Protein AF-A0A6A4MGC9-F1 (afdb_monomer_lite)

Organism: NCBI:txid262921

Sequence (177 aa):
MAGIVVVFDFDKTIIDLDSDNWVVDELGATESFNQLLPTMPWNTLMDTMMGELHSRGKTIDDIAENTGFCSQGGKKRFIYLGDGTGDFCPSLKLREGDHVMPRKNYPLWDLICKNRVHMKAEIHEWSDGEDLERVLLQLVNAISMEEANKLFSVDCKFGSIPMAAHQALPKALSVPH

InterPro domains:
  IPR016965 Phosphatase PHOSPHO-type [PF06888] (4-65)
  IPR016965 Phosphatase PHOSPHO-type [PF06888] (75-140)
  IPR016965 Phosphatase PHOSPHO-type [PTHR20889] (75-148)
  IPR023214 HAD superfamily [G3DSA:3.40.50.1000] (41-152)

pLDDT: mean 72.05, std 17.32, range [37.56, 95.62]

Structure (mmCIF, N/CA/C/O backbone):
data_AF-A0A6A4MGC9-F1
#
_entry.id   AF-A0A6A4MGC9-F1
#
loop_
_atom_site.group_PDB
_atom_site.id
_atom_site.type_symbol
_atom_site.label_atom_id
_atom_site.label_alt_id
_atom_site.label_comp_id
_atom_site.label_asym_id
_atom_site.label_entity_id
_atom_site.label_seq_id
_atom_site.pdbx_PDB_ins_code
_atom_site.Cartn_x
_atom_site.Cartn_y
_atom_site.Cartn_z
_atom_site.occupancy
_atom_site.B_iso_or_equiv
_atom_site.auth_seq_id
_atom_site.auth_comp_id
_atom_site.auth_asym_id
_atom_site.auth_atom_id
_atom_site.pdbx_PDB_model_num
ATOM 1 N N . MET A 1 1 ? -4.233 10.565 21.387 1.00 54.34 1 MET A N 1
ATOM 2 C CA . MET A 1 1 ? -4.855 10.208 20.094 1.00 54.34 1 MET A CA 1
ATOM 3 C C . MET A 1 1 ? -3.925 9.208 19.425 1.00 54.34 1 MET A C 1
ATOM 5 O O . MET A 1 1 ? -2.721 9.438 19.473 1.00 54.34 1 MET A O 1
ATOM 9 N N . ALA A 1 2 ? -4.429 8.077 18.925 1.00 62.03 2 ALA A N 1
ATOM 10 C CA . ALA A 1 2 ? -3.603 7.144 18.157 1.00 62.03 2 ALA A CA 1
ATOM 11 C C . ALA A 1 2 ? -3.049 7.873 16.925 1.00 62.03 2 ALA A C 1
ATOM 13 O O . ALA A 1 2 ? -3.801 8.558 16.233 1.00 62.03 2 ALA A O 1
ATOM 14 N N . GLY A 1 3 ? -1.744 7.778 16.682 1.00 78.12 3 GLY A N 1
ATOM 15 C CA . GLY A 1 3 ? -1.151 8.359 15.480 1.00 78.12 3 GLY A CA 1
ATOM 16 C C . GLY A 1 3 ? -1.568 7.543 14.259 1.00 78.12 3 GLY A C 1
ATOM 17 O O . GLY A 1 3 ? -1.464 6.317 14.289 1.00 78.12 3 GLY A O 1
ATOM 18 N N . ILE A 1 4 ? -2.032 8.202 13.200 1.00 83.88 4 ILE A N 1
ATOM 19 C CA . ILE A 1 4 ? -2.232 7.555 11.901 1.00 83.88 4 ILE A CA 1
ATOM 20 C C . ILE A 1 4 ? -0.949 7.751 11.105 1.00 83.88 4 ILE A C 1
ATOM 22 O O . ILE A 1 4 ? -0.479 8.879 10.961 1.00 83.88 4 ILE A O 1
ATOM 26 N N . VAL A 1 5 ? -0.383 6.655 10.612 1.00 85.56 5 VAL A N 1
ATOM 27 C CA . VAL A 1 5 ? 0.774 6.688 9.717 1.00 85.56 5 VAL A CA 1
ATOM 28 C C . VAL A 1 5 ? 0.325 6.153 8.372 1.00 85.56 5 VAL A C 1
ATOM 30 O O . VAL A 1 5 ? -0.098 5.003 8.268 1.00 85.56 5 VAL A O 1
ATOM 33 N N . VAL A 1 6 ? 0.412 6.999 7.352 1.00 86.38 6 VAL A N 1
ATOM 34 C CA . VAL A 1 6 ? 0.108 6.619 5.975 1.00 86.38 6 VAL A CA 1
ATOM 35 C C . VAL A 1 6 ? 1.431 6.387 5.256 1.00 86.38 6 VAL A C 1
ATOM 37 O O . VAL A 1 6 ? 2.280 7.275 5.225 1.00 86.38 6 VAL A O 1
ATOM 40 N N . VAL A 1 7 ? 1.620 5.177 4.739 1.00 85.69 7 VAL A N 1
ATOM 41 C CA . VAL A 1 7 ? 2.820 4.750 4.019 1.00 85.69 7 VAL A CA 1
ATOM 42 C C . VAL A 1 7 ? 2.436 4.551 2.566 1.00 85.69 7 VAL A C 1
ATOM 44 O O . VAL A 1 7 ? 1.544 3.759 2.271 1.00 85.69 7 VAL A O 1
ATOM 47 N N . PHE A 1 8 ? 3.110 5.264 1.676 1.00 81.94 8 PHE A N 1
ATOM 48 C CA . PHE A 1 8 ? 2.928 5.128 0.242 1.00 81.94 8 PHE A CA 1
ATOM 49 C C . PHE A 1 8 ? 4.186 4.498 -0.341 1.00 81.94 8 PHE A C 1
ATOM 51 O O . PHE A 1 8 ? 5.265 5.077 -0.196 1.00 81.94 8 PHE A O 1
ATOM 58 N N . ASP A 1 9 ? 4.049 3.347 -0.996 1.00 74.69 9 ASP A N 1
ATOM 59 C CA . ASP A 1 9 ? 5.008 2.986 -2.036 1.00 74.69 9 ASP A CA 1
ATOM 60 C C . ASP A 1 9 ? 4.859 4.048 -3.131 1.00 74.69 9 ASP A C 1
ATOM 62 O O . ASP A 1 9 ? 3.746 4.309 -3.586 1.00 74.69 9 ASP A O 1
ATOM 66 N N . PHE A 1 10 ? 5.910 4.815 -3.415 1.00 59.81 10 PHE A N 1
ATOM 67 C CA . PHE A 1 10 ? 5.782 6.013 -4.255 1.00 59.81 10 PHE A CA 1
ATOM 68 C C . PHE A 1 10 ? 6.011 5.687 -5.734 1.00 59.81 10 PHE A C 1
ATOM 70 O O . PHE A 1 10 ? 5.354 6.270 -6.603 1.00 59.81 10 PHE A O 1
ATOM 77 N N . ASP A 1 11 ? 6.881 4.715 -6.016 1.00 59.91 11 ASP A N 1
ATOM 78 C CA . ASP A 1 11 ? 7.240 4.294 -7.365 1.00 59.91 11 ASP A CA 1
ATOM 79 C C . ASP A 1 11 ? 6.057 3.657 -8.083 1.00 59.91 11 ASP A C 1
ATOM 81 O O . ASP A 1 11 ? 5.536 2.625 -7.667 1.00 59.91 11 ASP A O 1
ATOM 85 N N . LYS A 1 12 ? 5.621 4.275 -9.189 1.00 60.19 12 LYS A N 1
ATOM 86 C CA . LYS A 1 12 ? 4.560 3.767 -10.087 1.00 60.19 12 LYS A CA 1
ATOM 87 C C . LYS A 1 12 ? 3.162 3.626 -9.456 1.00 60.19 12 LYS A C 1
ATOM 89 O O . LYS A 1 12 ? 2.203 3.436 -10.197 1.00 60.19 12 LYS A O 1
ATOM 94 N N . THR A 1 13 ? 3.030 3.812 -8.140 1.00 56.94 13 THR A N 1
ATOM 95 C CA . THR A 1 13 ? 1.770 3.697 -7.391 1.00 56.94 13 THR A CA 1
ATOM 96 C C . THR A 1 13 ? 0.959 5.002 -7.405 1.00 56.94 13 THR A C 1
ATOM 98 O O . THR A 1 13 ? -0.226 4.973 -7.734 1.00 56.94 13 THR A O 1
ATOM 101 N N . ILE A 1 14 ? 1.549 6.159 -7.058 1.00 56.62 14 ILE A N 1
ATOM 102 C CA . ILE A 1 14 ? 0.850 7.472 -7.103 1.00 56.62 14 ILE A CA 1
ATOM 103 C C . ILE A 1 14 ? 1.167 8.227 -8.394 1.00 56.62 14 ILE A C 1
ATOM 105 O O . ILE A 1 14 ? 0.306 8.889 -8.973 1.00 56.62 14 ILE A O 1
ATOM 109 N N . ILE A 1 15 ? 2.418 8.144 -8.833 1.00 51.06 15 ILE A N 1
ATOM 110 C CA . ILE A 1 15 ? 2.892 8.714 -10.087 1.00 51.06 15 ILE A CA 1
ATOM 111 C C . ILE A 1 15 ? 3.273 7.553 -10.995 1.00 51.06 15 ILE A C 1
ATOM 113 O O . ILE A 1 15 ? 4.019 6.689 -10.566 1.00 51.06 15 ILE A O 1
ATOM 117 N N . ASP A 1 16 ? 2.827 7.524 -12.253 1.00 54.53 16 ASP A N 1
ATOM 118 C CA . ASP A 1 16 ? 3.210 6.466 -13.214 1.00 54.53 16 ASP A CA 1
ATOM 119 C C . ASP A 1 16 ? 4.693 6.590 -13.678 1.00 54.53 16 ASP A C 1
ATOM 121 O O . ASP A 1 16 ? 5.067 6.168 -14.774 1.00 54.53 16 ASP A O 1
ATOM 125 N N . LEU A 1 17 ? 5.549 7.221 -12.868 1.00 50.97 17 LEU A N 1
ATOM 126 C CA . LEU A 1 17 ? 6.948 7.548 -13.132 1.00 50.97 17 LEU A CA 1
ATOM 127 C C . LEU A 1 17 ? 7.842 6.948 -12.038 1.00 50.97 17 LEU A C 1
ATOM 129 O O . LEU A 1 17 ? 7.423 6.781 -10.897 1.00 50.97 17 LEU A O 1
ATOM 133 N N . ASP A 1 18 ? 9.073 6.618 -12.417 1.00 57.06 18 ASP A N 1
ATOM 134 C CA . ASP A 1 18 ? 10.083 6.002 -11.553 1.00 57.06 18 ASP A CA 1
ATOM 135 C C . ASP A 1 18 ? 10.777 7.082 -10.697 1.00 57.06 18 ASP A C 1
ATOM 137 O O . ASP A 1 18 ? 11.379 8.015 -11.240 1.00 57.06 18 ASP A O 1
ATOM 141 N N . SER A 1 19 ? 10.617 7.010 -9.378 1.00 57.62 19 SER A N 1
ATOM 142 C CA . SER A 1 19 ? 11.058 7.991 -8.375 1.00 57.62 19 SER A CA 1
ATOM 143 C C . SER A 1 19 ? 12.297 7.554 -7.588 1.00 57.62 19 SER A C 1
ATOM 145 O O . SER A 1 19 ? 12.863 8.371 -6.857 1.00 57.62 19 SER A O 1
ATOM 147 N N . ASP A 1 20 ? 12.771 6.324 -7.805 1.00 64.38 20 ASP A N 1
ATOM 148 C CA . ASP A 1 20 ? 13.939 5.710 -7.163 1.00 64.38 20 ASP A CA 1
ATOM 149 C C . ASP A 1 20 ? 15.176 6.631 -7.143 1.00 64.38 20 ASP A C 1
ATOM 151 O O . ASP A 1 20 ? 15.881 6.744 -6.136 1.00 64.38 20 ASP A O 1
ATOM 155 N N . ASN A 1 21 ? 15.418 7.364 -8.236 1.00 58.22 21 ASN A N 1
ATOM 156 C CA . ASN A 1 21 ? 16.554 8.285 -8.340 1.00 58.22 21 ASN A CA 1
ATOM 157 C C . ASN A 1 21 ? 16.493 9.439 -7.325 1.00 58.22 21 ASN A C 1
ATOM 159 O O . ASN A 1 21 ? 17.532 9.937 -6.900 1.00 58.22 21 ASN A O 1
ATOM 163 N N . TRP A 1 22 ? 15.295 9.872 -6.933 1.00 57.88 22 TRP A N 1
ATOM 164 C CA . TRP A 1 22 ? 15.111 11.021 -6.049 1.00 57.88 22 TRP A CA 1
ATOM 165 C C . TRP A 1 22 ? 15.399 10.675 -4.578 1.00 57.88 22 TRP A C 1
ATOM 167 O O . TRP A 1 22 ? 15.999 11.469 -3.856 1.00 57.88 22 TRP A O 1
ATOM 177 N N . VAL A 1 23 ? 15.037 9.465 -4.136 1.00 57.81 23 VAL A N 1
ATOM 178 C CA . VAL A 1 23 ? 15.222 9.006 -2.743 1.00 57.81 23 VAL A CA 1
ATOM 179 C C . VAL A 1 23 ? 16.701 8.842 -2.385 1.00 57.81 23 VAL A C 1
ATOM 181 O O . VAL A 1 23 ? 17.123 9.165 -1.272 1.00 57.81 23 VAL A O 1
ATOM 184 N N . VAL A 1 24 ? 17.502 8.356 -3.333 1.00 58.19 24 VAL A N 1
ATOM 185 C CA . VAL A 1 24 ? 18.950 8.186 -3.159 1.00 58.19 24 VAL A CA 1
ATOM 186 C C . VAL A 1 24 ? 19.656 9.532 -2.969 1.00 58.19 24 VAL A C 1
ATOM 188 O O . VAL A 1 24 ? 20.568 9.632 -2.138 1.00 58.19 24 VAL A O 1
ATOM 191 N N . ASP A 1 25 ? 19.215 10.548 -3.712 1.00 57.69 25 ASP A N 1
ATOM 192 C CA . ASP A 1 25 ? 19.777 11.896 -3.675 1.00 57.69 25 ASP A CA 1
ATOM 193 C C . ASP A 1 25 ? 19.476 12.620 -2.359 1.00 57.69 25 ASP A C 1
ATOM 195 O O . ASP A 1 25 ? 20.382 13.186 -1.743 1.00 57.69 25 ASP A O 1
ATOM 199 N N . GLU A 1 26 ? 18.243 12.529 -1.861 1.00 57.72 26 GLU A N 1
ATOM 200 C CA . GLU A 1 26 ? 17.827 13.250 -0.651 1.00 57.72 26 GLU A CA 1
ATOM 201 C C . GLU A 1 26 ? 18.405 12.641 0.646 1.00 57.72 26 GLU A C 1
ATOM 203 O O . GLU A 1 26 ? 18.680 13.353 1.612 1.00 57.72 26 GLU A O 1
ATOM 208 N N . LEU A 1 27 ? 18.654 11.324 0.682 1.00 57.91 27 LEU A N 1
ATOM 209 C CA . LEU A 1 27 ? 19.215 10.635 1.858 1.00 57.91 27 LEU A CA 1
ATOM 210 C C . LEU A 1 27 ? 20.752 10.681 1.938 1.00 57.91 27 LEU A C 1
ATOM 212 O O . LEU A 1 27 ? 21.343 10.063 2.830 1.00 57.91 27 LEU A O 1
ATOM 216 N N . GLY A 1 28 ? 21.413 11.402 1.026 1.00 63.47 28 GLY A N 1
ATOM 217 C CA . GLY A 1 28 ? 22.872 11.550 1.007 1.00 63.47 28 GLY A CA 1
ATOM 218 C C . GLY A 1 28 ? 23.617 10.244 0.714 1.00 63.47 28 GLY A C 1
ATOM 219 O O . GLY A 1 28 ? 24.775 10.090 1.105 1.00 63.47 28 GLY A O 1
ATOM 220 N N . ALA A 1 29 ? 22.957 9.287 0.054 1.00 60.22 29 ALA A N 1
ATOM 221 C CA . ALA A 1 29 ? 23.519 7.976 -0.266 1.00 60.22 29 ALA A CA 1
ATOM 222 C C . ALA A 1 29 ? 24.050 7.880 -1.709 1.00 60.22 29 ALA A C 1
ATOM 224 O O . ALA A 1 29 ? 24.627 6.855 -2.079 1.00 60.22 29 ALA A O 1
ATOM 225 N N . THR A 1 30 ? 23.916 8.952 -2.497 1.00 64.69 30 THR A N 1
ATOM 226 C CA . THR A 1 30 ? 24.288 9.052 -3.917 1.00 64.69 30 THR A CA 1
ATOM 227 C C . THR A 1 30 ? 25.683 8.530 -4.231 1.00 64.69 30 THR A C 1
ATOM 229 O O . THR A 1 30 ? 25.870 7.793 -5.195 1.00 64.69 30 THR A O 1
ATOM 232 N N . GLU A 1 31 ? 26.684 8.874 -3.421 1.00 67.69 31 GLU A N 1
ATOM 233 C CA . GLU A 1 31 ? 28.073 8.509 -3.716 1.00 67.69 31 GLU A CA 1
ATOM 234 C C . GLU A 1 31 ? 28.326 7.004 -3.525 1.00 67.69 31 GLU A C 1
ATOM 236 O O . GLU A 1 31 ? 28.984 6.373 -4.351 1.00 67.69 31 GLU A O 1
ATOM 241 N N . SER A 1 32 ? 27.736 6.404 -2.485 1.00 63.66 32 SER A N 1
ATOM 242 C CA . SER A 1 32 ? 27.817 4.956 -2.236 1.00 63.66 32 SER A CA 1
ATOM 243 C C . SER A 1 32 ? 26.976 4.161 -3.236 1.00 63.66 32 SER A C 1
ATOM 245 O O . SER A 1 32 ? 27.414 3.128 -3.738 1.00 63.66 32 SER A O 1
ATOM 247 N N . PHE A 1 33 ? 25.793 4.669 -3.579 1.00 62.72 33 PHE A N 1
ATOM 248 C CA . PHE A 1 33 ? 24.903 4.066 -4.563 1.00 62.72 33 PHE A CA 1
ATOM 249 C C . PHE A 1 33 ? 25.540 4.018 -5.954 1.00 62.72 33 PHE A C 1
ATOM 251 O O . PHE A 1 33 ? 25.613 2.947 -6.553 1.00 62.72 33 PHE A O 1
ATOM 258 N N . ASN A 1 34 ? 26.108 5.133 -6.427 1.00 68.44 34 ASN A N 1
ATOM 259 C CA . ASN A 1 34 ? 26.768 5.211 -7.734 1.00 68.44 34 ASN A CA 1
ATOM 260 C C . ASN A 1 34 ? 28.018 4.322 -7.841 1.00 68.44 34 ASN A C 1
ATOM 262 O O . ASN A 1 34 ? 28.352 3.870 -8.936 1.00 68.44 34 ASN A O 1
ATOM 266 N N . GLN A 1 35 ? 28.705 4.041 -6.728 1.00 71.81 35 GLN A N 1
ATOM 267 C CA . GLN A 1 35 ? 29.836 3.106 -6.707 1.00 71.81 35 GLN A CA 1
ATOM 268 C C . GLN A 1 35 ? 29.394 1.640 -6.804 1.00 71.81 35 GLN A C 1
ATOM 270 O O . GLN A 1 35 ? 30.103 0.825 -7.394 1.00 71.81 35 GLN A O 1
ATOM 275 N N . LEU A 1 36 ? 28.234 1.299 -6.237 1.00 65.19 36 LEU A N 1
ATOM 276 C CA . LEU A 1 36 ? 27.747 -0.079 -6.148 1.00 65.19 36 LEU A CA 1
ATOM 277 C C . LEU A 1 36 ? 26.837 -0.479 -7.322 1.00 65.19 36 LEU A C 1
ATOM 279 O O . LEU A 1 36 ? 26.817 -1.654 -7.692 1.00 65.19 36 LEU A O 1
ATOM 283 N N . LEU A 1 37 ? 26.160 0.478 -7.962 1.00 67.12 37 LEU A N 1
ATOM 284 C CA . LEU A 1 37 ? 25.283 0.282 -9.128 1.00 67.12 37 LEU A CA 1
ATOM 285 C C . LEU A 1 37 ? 25.897 -0.544 -10.276 1.00 67.12 37 LEU A C 1
ATOM 287 O O . LEU A 1 37 ? 25.208 -1.409 -10.812 1.00 67.12 37 LEU A O 1
ATOM 291 N N . PRO A 1 38 ? 27.182 -0.363 -10.650 1.00 74.38 38 PRO A N 1
ATOM 292 C CA . PRO A 1 38 ? 27.812 -1.166 -11.702 1.00 74.38 38 PRO A CA 1
ATOM 293 C C . PRO A 1 38 ? 28.166 -2.593 -11.261 1.00 74.38 38 PRO A C 1
ATOM 295 O O . PRO A 1 38 ? 28.499 -3.430 -12.098 1.00 74.38 38 PRO A O 1
ATOM 298 N N . THR A 1 39 ? 28.179 -2.859 -9.953 1.00 74.75 39 THR A N 1
ATOM 299 C CA . THR A 1 39 ? 28.780 -4.073 -9.377 1.00 74.75 39 THR A CA 1
ATOM 300 C C . THR A 1 39 ? 27.772 -5.179 -9.087 1.00 74.75 39 THR A C 1
ATOM 302 O O . THR A 1 39 ? 28.170 -6.335 -8.943 1.00 74.75 39 THR A O 1
ATOM 305 N N . MET A 1 40 ? 26.476 -4.858 -9.017 1.00 65.25 40 MET A N 1
ATOM 306 C CA . MET A 1 40 ? 25.431 -5.819 -8.665 1.00 65.25 40 MET A CA 1
ATOM 307 C C . MET A 1 40 ? 24.052 -5.441 -9.231 1.00 65.25 40 MET A C 1
ATOM 309 O O . MET A 1 40 ? 23.815 -4.276 -9.545 1.00 65.25 40 MET A O 1
ATOM 313 N N . PRO A 1 41 ? 23.118 -6.405 -9.352 1.00 74.62 41 PRO A N 1
ATOM 314 C CA . PRO A 1 41 ? 21.741 -6.128 -9.753 1.00 74.62 41 PRO A CA 1
ATOM 315 C C . PRO A 1 41 ? 21.007 -5.204 -8.771 1.00 74.62 41 PRO A C 1
ATOM 317 O O . PRO A 1 41 ? 21.217 -5.285 -7.562 1.00 74.62 41 PRO A O 1
ATOM 320 N N . TRP A 1 42 ? 20.073 -4.405 -9.292 1.00 64.25 42 TRP A N 1
ATOM 321 C CA . TRP A 1 42 ? 19.282 -3.406 -8.556 1.00 64.25 42 TRP A CA 1
ATOM 322 C C . TRP A 1 42 ? 18.719 -3.885 -7.208 1.00 64.25 42 TRP A C 1
ATOM 324 O O . TRP A 1 42 ? 18.942 -3.262 -6.178 1.00 64.25 42 TRP A O 1
ATOM 334 N N . ASN A 1 43 ? 18.044 -5.036 -7.184 1.00 70.56 43 ASN A N 1
ATOM 335 C CA . ASN A 1 43 ? 17.443 -5.551 -5.949 1.00 70.56 43 ASN A CA 1
ATOM 336 C C . ASN A 1 43 ? 18.498 -5.880 -4.883 1.00 70.56 43 ASN A C 1
ATOM 338 O O . ASN A 1 43 ? 18.271 -5.661 -3.700 1.00 70.56 43 ASN A O 1
ATOM 342 N N . THR A 1 44 ? 19.660 -6.388 -5.303 1.00 71.56 44 THR A N 1
ATOM 343 C CA . THR A 1 44 ? 20.783 -6.694 -4.407 1.00 71.56 44 THR A CA 1
ATOM 344 C C . THR A 1 44 ? 21.417 -5.417 -3.866 1.00 71.56 44 THR A C 1
ATOM 346 O O . THR A 1 44 ? 21.800 -5.370 -2.698 1.00 71.56 44 THR A O 1
ATOM 349 N N . LEU A 1 45 ? 21.481 -4.369 -4.690 1.00 73.56 45 LEU A N 1
ATOM 350 C CA . LEU A 1 45 ? 21.935 -3.047 -4.278 1.00 73.56 45 LEU A CA 1
ATOM 351 C C . LEU A 1 45 ? 21.010 -2.451 -3.213 1.00 73.56 45 LEU A C 1
ATOM 353 O O . LEU A 1 45 ? 21.484 -2.066 -2.145 1.00 73.56 45 LEU A O 1
ATOM 357 N N . MET A 1 46 ? 19.702 -2.433 -3.475 1.00 70.94 46 MET A N 1
ATOM 358 C CA . MET A 1 46 ? 18.710 -1.902 -2.538 1.00 70.94 46 MET A CA 1
ATOM 359 C C . MET A 1 46 ? 18.681 -2.692 -1.225 1.00 70.94 46 MET A C 1
ATOM 361 O O . MET A 1 46 ? 18.656 -2.088 -0.155 1.00 70.94 46 MET A O 1
ATOM 365 N N . ASP A 1 47 ? 18.775 -4.025 -1.279 1.00 69.81 47 ASP A N 1
ATOM 366 C CA . ASP A 1 47 ? 18.869 -4.878 -0.085 1.00 69.81 47 ASP A CA 1
ATOM 367 C C . ASP A 1 47 ? 20.131 -4.566 0.741 1.00 69.81 47 ASP A C 1
ATOM 369 O O . ASP A 1 47 ? 20.067 -4.386 1.958 1.00 69.81 47 ASP A O 1
ATOM 373 N N . THR A 1 48 ? 21.274 -4.385 0.071 1.00 73.69 48 THR A N 1
ATOM 374 C CA . THR A 1 48 ? 22.543 -4.009 0.718 1.00 73.69 48 THR A CA 1
ATOM 375 C C . THR A 1 48 ? 22.454 -2.628 1.371 1.00 73.69 48 THR A C 1
ATOM 377 O O . THR A 1 48 ? 22.887 -2.452 2.510 1.00 73.69 48 THR A O 1
ATOM 380 N N . MET A 1 49 ? 21.859 -1.646 0.688 1.00 74.25 49 MET A N 1
ATOM 381 C CA . MET A 1 49 ? 21.676 -0.297 1.229 1.00 74.25 49 MET A CA 1
ATOM 382 C C . MET A 1 49 ? 20.724 -0.268 2.420 1.00 74.25 49 MET A C 1
ATOM 384 O O . MET A 1 49 ? 21.009 0.402 3.411 1.00 74.25 49 MET A O 1
ATOM 388 N N . MET A 1 50 ? 19.623 -1.016 2.363 1.00 68.25 50 MET A N 1
ATOM 389 C CA . MET A 1 50 ? 18.705 -1.145 3.495 1.00 68.25 50 MET A CA 1
ATOM 390 C C . MET A 1 50 ? 19.386 -1.824 4.689 1.00 68.25 50 MET A C 1
ATOM 392 O O . MET A 1 50 ? 19.203 -1.388 5.827 1.00 68.25 50 MET A O 1
ATOM 396 N N . GLY A 1 51 ? 20.236 -2.827 4.441 1.00 70.50 51 GLY A N 1
ATOM 397 C CA . GLY A 1 51 ? 21.086 -3.445 5.461 1.00 70.50 51 GLY A CA 1
ATOM 398 C C . GLY A 1 51 ? 22.077 -2.465 6.101 1.00 70.50 51 GLY A C 1
ATOM 399 O O . GLY A 1 51 ? 22.214 -2.444 7.323 1.00 70.50 51 GLY A O 1
ATOM 400 N N . GLU A 1 52 ? 22.719 -1.612 5.302 1.00 74.62 52 GLU A N 1
ATOM 401 C CA . GLU A 1 52 ? 23.607 -0.532 5.764 1.00 74.62 52 GLU A CA 1
ATOM 402 C C . GLU A 1 52 ? 22.867 0.535 6.582 1.00 74.62 52 GLU A C 1
ATOM 404 O O . GLU A 1 52 ? 23.350 0.984 7.621 1.00 74.62 52 GLU A O 1
ATOM 409 N N . LEU A 1 53 ? 21.671 0.944 6.157 1.00 67.56 53 LEU A N 1
ATOM 410 C CA . LEU A 1 53 ? 20.849 1.886 6.918 1.00 67.56 53 LEU A CA 1
ATOM 411 C C . LEU A 1 53 ? 20.421 1.279 8.261 1.00 67.56 53 LEU A C 1
ATOM 413 O O . LEU A 1 53 ? 20.489 1.951 9.294 1.00 67.56 53 LEU A O 1
ATOM 417 N N . HIS A 1 54 ? 20.055 -0.005 8.268 1.00 62.81 54 HIS A N 1
ATOM 418 C CA . HIS A 1 54 ? 19.704 -0.727 9.486 1.00 62.81 54 HIS A CA 1
ATOM 419 C C . HIS A 1 54 ? 20.902 -0.907 10.431 1.00 62.81 54 HIS A C 1
ATOM 421 O O . HIS A 1 54 ? 20.764 -0.703 11.637 1.00 62.81 54 HIS A O 1
ATOM 427 N N . SER A 1 55 ? 22.095 -1.225 9.910 1.00 68.38 55 SER A N 1
ATOM 428 C CA . SER A 1 55 ? 23.323 -1.373 10.710 1.00 68.38 55 SER A CA 1
ATOM 429 C C . SER A 1 55 ? 23.781 -0.051 11.338 1.00 68.38 55 SER A C 1
ATOM 431 O O . SER A 1 55 ? 24.359 -0.046 12.425 1.00 68.38 55 SER A O 1
ATOM 433 N N . ARG A 1 56 ? 23.430 1.080 10.713 1.00 71.44 56 ARG A N 1
ATOM 434 C CA . ARG A 1 56 ? 23.579 2.442 11.258 1.00 71.44 56 ARG A CA 1
ATOM 435 C C . ARG A 1 56 ? 22.519 2.796 12.307 1.00 71.44 56 ARG A C 1
ATOM 437 O O . ARG A 1 56 ? 22.432 3.949 12.724 1.00 71.44 56 ARG A O 1
ATOM 444 N N . GLY A 1 57 ? 21.732 1.815 12.741 1.00 62.91 57 GLY A N 1
ATOM 445 C CA . GLY A 1 57 ? 20.759 1.948 13.814 1.00 62.91 57 GLY A CA 1
ATOM 446 C C . GLY A 1 57 ? 19.457 2.609 13.389 1.00 62.91 57 GLY A C 1
ATOM 447 O O . GLY A 1 57 ? 18.719 3.020 14.268 1.00 62.91 57 GLY A O 1
ATOM 448 N N . LYS A 1 58 ? 19.155 2.726 12.085 1.00 61.47 58 LYS A N 1
ATOM 449 C CA . LYS A 1 58 ? 17.839 3.201 11.637 1.00 61.47 58 LYS A CA 1
ATOM 450 C C . LYS A 1 58 ? 16.813 2.083 11.818 1.00 61.47 58 LYS A C 1
ATOM 452 O O . LYS A 1 58 ? 16.803 1.086 11.093 1.00 61.47 58 LYS A O 1
ATOM 457 N N . THR A 1 59 ? 15.960 2.243 12.816 1.00 62.16 59 THR A N 1
ATOM 458 C CA . THR A 1 59 ? 14.847 1.347 13.122 1.00 62.16 59 THR A CA 1
ATOM 459 C C . THR A 1 59 ? 13.535 1.879 12.547 1.00 62.16 59 THR A C 1
ATOM 461 O O . THR A 1 59 ? 13.409 3.046 12.173 1.00 62.16 59 THR A O 1
ATOM 464 N N . ILE A 1 60 ? 12.521 1.011 12.492 1.00 58.81 60 ILE A N 1
ATOM 465 C CA . ILE A 1 60 ? 11.149 1.432 12.179 1.00 58.81 60 ILE A CA 1
ATOM 466 C C . ILE A 1 60 ? 10.640 2.476 13.183 1.00 58.81 60 ILE A C 1
ATOM 468 O O . ILE A 1 60 ? 9.870 3.360 12.810 1.00 58.81 60 ILE A O 1
ATOM 472 N N . ASP A 1 61 ? 11.112 2.403 14.430 1.00 57.50 61 ASP A N 1
ATOM 473 C CA . ASP A 1 61 ? 10.797 3.376 15.466 1.00 57.50 61 ASP A CA 1
ATOM 474 C C . ASP A 1 61 ? 11.471 4.720 15.163 1.00 57.50 61 ASP A C 1
ATOM 476 O O . ASP A 1 61 ? 10.796 5.736 15.244 1.00 57.50 61 ASP A O 1
ATOM 480 N N . ASP A 1 62 ? 12.713 4.746 14.660 1.00 59.66 62 ASP A N 1
ATOM 481 C CA . ASP A 1 62 ? 13.378 5.986 14.221 1.00 59.66 62 ASP A CA 1
ATOM 482 C C . ASP A 1 62 ? 12.673 6.646 13.031 1.00 59.66 62 ASP A C 1
ATOM 484 O O . ASP A 1 62 ? 12.589 7.872 12.959 1.00 59.66 62 ASP A O 1
ATOM 488 N N . ILE A 1 63 ? 12.148 5.865 12.082 1.00 61.72 63 ILE A N 1
ATOM 489 C CA . ILE A 1 63 ? 11.328 6.407 10.983 1.00 61.72 63 ILE A CA 1
ATO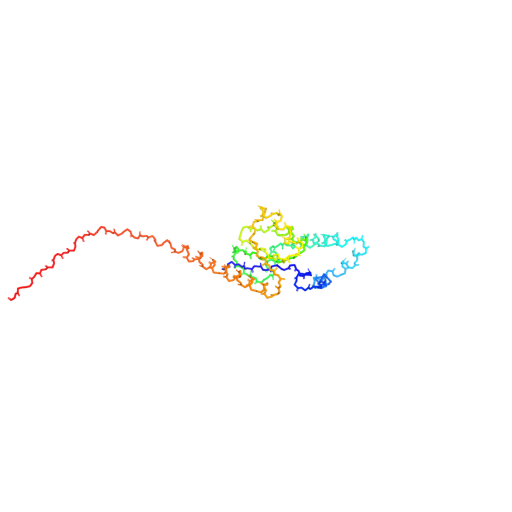M 490 C C . ILE A 1 63 ? 10.047 7.016 11.564 1.00 61.72 63 ILE A C 1
ATOM 492 O O . ILE A 1 63 ? 9.669 8.138 11.228 1.00 61.72 63 ILE A O 1
ATOM 496 N N . ALA A 1 64 ? 9.410 6.300 12.489 1.00 53.59 64 ALA A N 1
ATOM 497 C CA . ALA A 1 64 ? 8.159 6.715 13.100 1.00 53.59 64 ALA A CA 1
ATOM 498 C C . ALA A 1 64 ? 8.322 7.833 14.157 1.00 53.59 64 ALA A C 1
ATOM 500 O O . ALA A 1 64 ? 7.323 8.456 14.529 1.00 53.59 64 ALA A O 1
ATOM 501 N N . GLU A 1 65 ? 9.531 8.072 14.667 1.00 54.75 65 GLU A N 1
ATOM 502 C CA . GLU A 1 65 ? 9.910 9.193 15.538 1.00 54.75 65 GLU A CA 1
ATOM 503 C C . GLU A 1 65 ? 10.310 10.429 14.718 1.00 54.75 65 GLU A C 1
ATOM 505 O O . GLU A 1 65 ? 9.896 11.539 15.056 1.00 54.75 65 GLU A O 1
ATOM 510 N N . ASN A 1 66 ? 11.006 10.255 13.584 1.00 50.28 66 ASN A N 1
ATOM 511 C CA . ASN A 1 66 ? 11.359 11.354 12.670 1.00 50.28 66 ASN A CA 1
ATOM 512 C C . ASN A 1 66 ? 10.139 12.013 12.005 1.00 50.28 66 ASN A C 1
ATOM 514 O O . ASN A 1 66 ? 10.220 13.166 11.592 1.00 50.28 66 ASN A O 1
ATOM 518 N N . THR A 1 67 ? 8.982 11.344 11.967 1.00 49.16 67 THR A N 1
ATOM 519 C CA . THR A 1 67 ? 7.705 11.936 11.522 1.00 49.16 67 THR A CA 1
ATOM 520 C C . THR A 1 67 ? 7.093 12.960 12.501 1.00 49.16 67 THR A C 1
ATOM 522 O O . THR A 1 67 ? 5.929 13.328 12.366 1.00 49.16 67 THR A O 1
ATOM 525 N N . GLY A 1 68 ? 7.847 13.450 13.493 1.00 43.16 68 GLY A N 1
ATOM 526 C CA . GLY A 1 68 ? 7.509 14.658 14.261 1.00 43.16 68 GLY A CA 1
ATOM 527 C C . GLY A 1 68 ? 6.414 14.509 15.323 1.00 43.16 68 GLY A C 1
ATOM 528 O O . GLY A 1 68 ? 6.057 15.491 15.974 1.00 43.16 68 GLY A O 1
ATOM 529 N N . PHE A 1 69 ? 5.894 13.302 15.561 1.00 40.78 69 PHE A N 1
ATOM 530 C CA . PHE A 1 69 ? 4.962 13.058 16.663 1.00 40.78 69 PHE A CA 1
ATOM 531 C C . PHE A 1 69 ? 5.719 12.782 17.966 1.00 40.78 69 PHE A C 1
ATOM 533 O O . PHE A 1 69 ? 5.985 11.637 18.333 1.00 40.78 69 PHE A O 1
ATOM 540 N N . CYS A 1 70 ? 6.037 13.854 18.691 1.00 37.56 70 CYS A N 1
ATOM 541 C CA . CYS A 1 70 ? 6.515 13.769 20.065 1.00 37.56 70 CYS A CA 1
ATOM 542 C C . CYS A 1 70 ? 5.447 13.158 20.994 1.00 37.56 70 CYS A C 1
ATOM 544 O O . CYS A 1 70 ? 4.364 13.708 21.173 1.00 37.56 70 CYS A O 1
ATOM 546 N N . SER A 1 71 ? 5.844 12.055 21.636 1.00 47.97 71 SER A N 1
ATOM 547 C CA . SER A 1 71 ? 5.427 11.571 22.960 1.00 47.97 71 SER A CA 1
ATOM 548 C C . SER A 1 71 ? 3.973 11.120 23.167 1.00 47.97 71 SER A C 1
ATOM 550 O O . SER A 1 71 ? 3.070 11.918 23.383 1.00 47.97 71 SER A O 1
ATOM 552 N N . GLN A 1 72 ? 3.798 9.797 23.263 1.00 44.78 72 GLN A N 1
ATOM 553 C CA . GLN A 1 72 ? 3.320 9.067 24.457 1.00 44.78 72 GLN A CA 1
ATOM 554 C C . GLN A 1 72 ? 2.709 7.734 24.022 1.00 44.78 72 GLN A C 1
ATOM 556 O O . GLN A 1 72 ? 1.511 7.701 23.786 1.00 44.78 72 GLN A O 1
ATOM 561 N N . GLY A 1 73 ? 3.509 6.661 23.914 1.00 49.62 73 GLY A N 1
ATOM 562 C CA . GLY A 1 73 ? 3.082 5.245 24.000 1.00 49.62 73 GLY A CA 1
ATOM 563 C C . GLY A 1 73 ? 1.795 4.803 23.278 1.00 49.62 73 GLY A C 1
ATOM 564 O O . GLY A 1 73 ? 1.224 3.771 23.625 1.00 49.62 73 GLY A O 1
ATOM 565 N N . GLY A 1 74 ? 1.298 5.589 22.328 1.00 58.88 74 GLY A N 1
ATOM 566 C CA . GLY A 1 74 ? -0.005 5.428 21.718 1.00 58.88 74 GLY A CA 1
ATOM 567 C C . GLY A 1 74 ? 0.116 4.442 20.579 1.00 58.88 74 GLY A C 1
ATOM 568 O O . GLY A 1 74 ? 1.070 4.503 19.803 1.00 58.88 74 GLY A O 1
ATOM 569 N N . LYS A 1 75 ? -0.848 3.526 20.470 1.00 69.69 75 LYS A N 1
ATOM 570 C CA . LYS A 1 75 ? -0.926 2.631 19.314 1.00 69.69 75 LYS A CA 1
ATOM 571 C C . LYS A 1 75 ? -0.963 3.483 18.042 1.00 69.69 75 LYS A C 1
ATOM 573 O O . LYS A 1 75 ? -1.789 4.385 17.946 1.00 69.69 75 LYS A O 1
ATOM 578 N N . LYS A 1 76 ? -0.056 3.217 17.102 1.00 81.75 76 LYS A N 1
ATOM 579 C CA . LYS A 1 76 ? -0.100 3.787 15.752 1.00 81.75 76 LYS A CA 1
ATOM 580 C C . LYS A 1 76 ? -0.945 2.860 14.875 1.00 81.75 76 LYS A C 1
ATOM 582 O O . LYS A 1 76 ? -0.809 1.644 15.003 1.00 81.75 76 LYS A O 1
ATOM 587 N N . ARG A 1 77 ? -1.829 3.430 14.054 1.00 87.81 77 ARG A N 1
ATOM 588 C CA . ARG A 1 77 ? -2.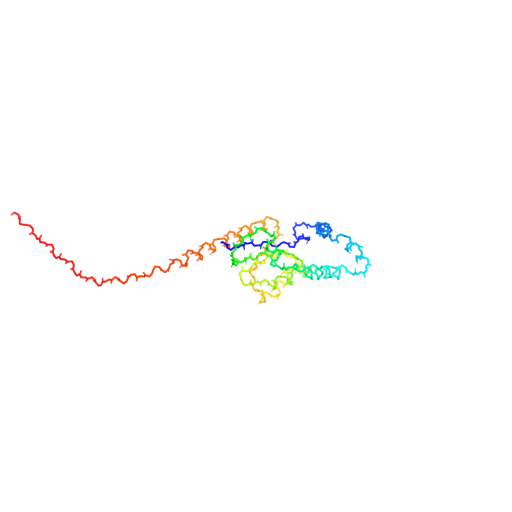608 2.712 13.029 1.00 87.81 77 ARG A CA 1
ATOM 589 C C . ARG A 1 77 ? -1.926 2.965 11.689 1.00 87.81 77 ARG A C 1
ATOM 591 O O . ARG A 1 77 ? -1.771 4.129 11.309 1.00 87.81 77 ARG A O 1
ATOM 598 N N . PHE A 1 78 ? -1.497 1.909 11.009 1.00 90.06 78 PHE A N 1
ATOM 599 C CA . PHE A 1 78 ? -0.855 2.029 9.702 1.00 90.06 78 PHE A CA 1
ATOM 600 C C . PHE A 1 78 ? -1.880 1.903 8.578 1.00 90.06 78 PHE A C 1
ATOM 602 O O . PHE A 1 78 ? -2.768 1.055 8.632 1.00 90.06 78 PHE A O 1
ATOM 609 N N . ILE A 1 79 ? -1.731 2.738 7.553 1.00 92.62 79 ILE A N 1
ATOM 610 C CA . ILE A 1 79 ? -2.420 2.613 6.269 1.00 92.62 79 ILE A CA 1
ATOM 611 C C . ILE A 1 79 ? -1.331 2.484 5.207 1.00 92.62 79 ILE A C 1
ATOM 613 O O . ILE A 1 79 ? -0.589 3.437 4.986 1.00 92.62 79 ILE A O 1
ATOM 617 N N . TYR A 1 80 ? -1.199 1.314 4.589 1.00 92.38 80 TYR A N 1
ATOM 618 C CA . TYR A 1 80 ? -0.214 1.066 3.534 1.00 92.38 80 TYR A CA 1
ATOM 619 C C . TYR A 1 80 ? -0.875 1.120 2.159 1.00 92.38 80 TYR A C 1
ATOM 621 O O . TYR A 1 80 ? -1.886 0.454 1.944 1.00 92.38 80 TYR A O 1
ATOM 629 N N . LEU A 1 81 ? -0.296 1.864 1.223 1.00 92.75 81 LEU A N 1
ATOM 630 C CA . LEU A 1 81 ? -0.753 1.974 -0.159 1.00 92.75 81 LEU A CA 1
ATOM 631 C C . LEU A 1 81 ? 0.324 1.435 -1.101 1.00 92.75 81 LEU A C 1
ATOM 633 O O . LEU A 1 81 ? 1.494 1.769 -0.939 1.00 92.75 81 LEU A O 1
ATOM 637 N N . GLY A 1 82 ? -0.091 0.630 -2.077 1.00 90.62 82 GLY A N 1
ATOM 638 C CA . GLY A 1 82 ? 0.798 0.039 -3.076 1.00 90.62 82 GLY A CA 1
ATOM 639 C C . GLY A 1 82 ? 0.016 -0.639 -4.199 1.00 90.62 82 GLY A C 1
ATOM 640 O O . GLY A 1 82 ? -1.204 -0.841 -4.099 1.00 90.62 82 GLY A O 1
ATOM 641 N N . ASP A 1 83 ? 0.706 -1.010 -5.268 1.00 88.00 83 ASP A N 1
ATOM 642 C CA . ASP A 1 83 ? 0.117 -1.711 -6.412 1.00 88.00 83 ASP A CA 1
ATOM 643 C C . ASP A 1 83 ? 0.991 -2.852 -6.970 1.00 88.00 83 ASP A C 1
ATOM 645 O O . ASP A 1 83 ? 0.488 -3.747 -7.663 1.00 88.00 83 ASP A O 1
ATOM 649 N N . GLY A 1 84 ? 2.266 -2.919 -6.591 1.00 88.06 84 GLY A N 1
ATOM 650 C CA . GLY A 1 84 ? 3.250 -3.839 -7.136 1.00 88.06 84 GLY A CA 1
ATOM 651 C C . GLY A 1 84 ? 3.318 -5.198 -6.436 1.00 88.06 84 GLY A C 1
ATOM 652 O O . GLY A 1 84 ? 2.794 -5.443 -5.351 1.00 88.06 84 GLY A O 1
ATOM 653 N N . THR A 1 85 ? 4.046 -6.140 -7.043 1.00 85.06 85 THR A N 1
ATOM 654 C CA . THR A 1 85 ? 4.332 -7.432 -6.389 1.00 85.06 85 THR A CA 1
ATOM 655 C C . THR A 1 85 ? 5.215 -7.278 -5.149 1.00 85.06 85 THR A C 1
ATOM 657 O O . THR A 1 85 ? 5.143 -8.112 -4.246 1.00 85.06 85 THR A O 1
ATOM 660 N N . GLY A 1 86 ? 6.054 -6.234 -5.114 1.00 85.31 86 GLY A N 1
ATOM 661 C CA . GLY A 1 86 ? 6.939 -5.922 -3.987 1.00 85.31 86 GLY A CA 1
ATOM 662 C C . GLY A 1 86 ? 6.173 -5.577 -2.710 1.00 85.31 86 GLY A C 1
ATOM 663 O O . GLY A 1 86 ? 6.605 -5.946 -1.619 1.00 85.31 86 GLY A O 1
ATOM 664 N N . ASP A 1 87 ? 4.979 -5.005 -2.855 1.00 87.75 87 ASP A N 1
ATOM 665 C CA . ASP A 1 87 ? 4.122 -4.564 -1.753 1.00 87.75 87 ASP A CA 1
ATOM 666 C C . ASP A 1 87 ? 3.431 -5.696 -0.998 1.00 87.75 87 ASP A C 1
ATOM 668 O O . ASP A 1 87 ? 2.911 -5.509 0.107 1.00 87.75 87 ASP A O 1
ATOM 672 N N . PHE A 1 88 ? 3.421 -6.906 -1.554 1.00 89.00 88 PHE A N 1
ATOM 673 C CA . PHE A 1 88 ? 2.722 -8.017 -0.921 1.00 89.00 88 PHE A CA 1
ATOM 674 C C . PHE A 1 88 ? 3.387 -8.435 0.399 1.00 89.00 88 PHE A C 1
ATOM 676 O O . PHE A 1 88 ? 2.709 -8.701 1.391 1.00 89.00 88 PHE A O 1
ATOM 683 N N . CYS A 1 89 ? 4.722 -8.442 0.449 1.00 86.94 89 CYS A N 1
ATOM 684 C CA . CYS A 1 89 ? 5.475 -8.773 1.659 1.00 86.94 89 CYS A CA 1
ATOM 685 C C . CYS A 1 89 ? 5.245 -7.776 2.815 1.00 86.94 89 CYS A C 1
ATOM 687 O O . CYS A 1 89 ? 4.908 -8.231 3.914 1.00 86.94 89 CYS A O 1
ATOM 689 N N . PRO A 1 90 ? 5.389 -6.445 2.632 1.00 85.31 90 PRO A N 1
ATOM 690 C CA . PRO A 1 90 ? 5.077 -5.489 3.692 1.00 85.31 90 PRO A CA 1
ATOM 691 C C . PRO A 1 90 ? 3.597 -5.534 4.094 1.00 85.31 90 PRO A C 1
ATOM 693 O O . PRO A 1 90 ? 3.309 -5.472 5.289 1.00 85.31 90 PRO A O 1
ATOM 696 N N . SER A 1 91 ? 2.675 -5.783 3.155 1.00 87.62 91 SER A N 1
ATOM 697 C CA . SER A 1 91 ? 1.242 -5.944 3.454 1.00 87.62 91 SER A CA 1
ATOM 698 C C . SER A 1 91 ? 0.953 -7.094 4.435 1.00 87.62 91 SER A C 1
ATOM 700 O O . SER A 1 91 ? 0.076 -6.977 5.289 1.00 87.62 91 SER A O 1
ATOM 702 N N . LEU A 1 92 ? 1.719 -8.192 4.380 1.00 87.44 92 LEU A N 1
ATOM 703 C CA . LEU A 1 92 ? 1.597 -9.321 5.318 1.00 87.44 92 LEU A CA 1
ATOM 704 C C . LEU A 1 92 ? 2.129 -9.017 6.729 1.00 87.44 92 LEU A C 1
ATOM 706 O O . LEU A 1 92 ? 1.788 -9.723 7.682 1.00 87.44 92 LEU A O 1
ATOM 710 N N . LYS A 1 93 ? 2.991 -8.002 6.877 1.00 88.94 93 LYS A N 1
ATOM 711 C CA . LYS A 1 93 ? 3.576 -7.602 8.171 1.00 88.94 93 LYS A CA 1
ATOM 712 C C . LYS A 1 93 ? 2.660 -6.680 8.976 1.00 88.94 93 LYS A C 1
ATOM 714 O O . LYS A 1 93 ? 2.910 -6.482 10.169 1.00 88.94 93 LYS A O 1
ATOM 719 N N . LEU A 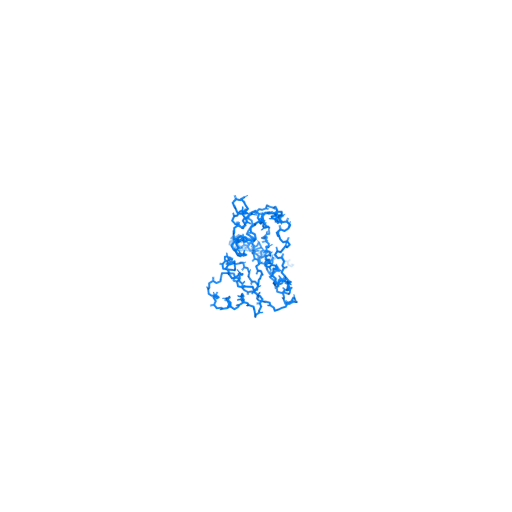1 94 ? 1.619 -6.142 8.345 1.00 87.88 94 LEU A N 1
ATOM 720 C CA . LEU A 1 94 ? 0.606 -5.328 9.002 1.00 87.88 94 LEU A CA 1
ATOM 721 C C . LEU A 1 94 ? -0.171 -6.146 10.042 1.00 87.88 94 LEU A C 1
ATOM 723 O O . LEU A 1 94 ? -0.321 -7.371 9.943 1.00 87.88 94 LEU A O 1
ATOM 727 N N . ARG A 1 95 ? -0.632 -5.464 11.087 1.00 89.56 95 ARG A N 1
ATOM 728 C CA . ARG A 1 95 ? -1.301 -6.069 12.240 1.00 89.56 95 ARG A CA 1
ATOM 729 C C . ARG A 1 95 ? -2.813 -5.901 12.124 1.00 89.56 95 ARG A C 1
ATOM 731 O O . ARG A 1 95 ? -3.330 -5.222 11.246 1.00 89.56 95 ARG A O 1
ATOM 738 N N . GLU A 1 96 ? -3.531 -6.550 13.030 1.00 89.88 96 GLU A N 1
ATOM 739 C CA . GLU A 1 96 ? -4.971 -6.343 13.155 1.00 89.88 96 GLU A CA 1
ATOM 740 C C . GLU A 1 96 ? -5.261 -4.890 13.566 1.00 89.88 96 GLU A C 1
ATOM 742 O O . GLU A 1 96 ? -4.646 -4.366 14.501 1.00 89.88 96 GLU A O 1
ATOM 747 N N . GLY A 1 97 ? -6.182 -4.246 12.848 1.00 88.06 97 GLY A N 1
ATOM 748 C CA . GLY A 1 97 ? -6.485 -2.818 12.969 1.00 88.06 97 GLY A CA 1
ATOM 749 C C . GLY A 1 97 ? -5.630 -1.903 12.085 1.00 88.06 97 GLY A C 1
ATOM 750 O O . GLY A 1 97 ? -5.912 -0.708 12.031 1.00 88.06 97 GLY A O 1
ATOM 751 N N . ASP A 1 98 ? -4.617 -2.434 11.394 1.00 91.88 98 ASP A N 1
ATOM 752 C CA . ASP A 1 98 ? -3.961 -1.729 10.292 1.00 91.88 98 ASP A CA 1
ATOM 753 C C . ASP A 1 98 ? -4.745 -1.934 8.987 1.00 91.88 98 ASP A C 1
ATOM 755 O O . ASP A 1 98 ? -5.578 -2.838 8.863 1.00 91.88 98 ASP A O 1
ATOM 759 N N . HIS A 1 99 ? -4.456 -1.097 7.997 1.00 94.44 99 HIS A N 1
ATOM 760 C CA . HIS A 1 99 ? -5.166 -1.040 6.729 1.00 94.44 99 HIS A CA 1
ATOM 761 C C . HIS A 1 99 ? -4.179 -1.155 5.560 1.00 94.44 99 HIS A C 1
ATOM 763 O O . HIS A 1 99 ? -3.080 -0.601 5.598 1.00 94.44 99 HIS A O 1
ATOM 769 N N . VAL A 1 100 ? -4.581 -1.857 4.505 1.00 94.81 100 VAL A N 1
ATOM 770 C CA . VAL A 1 100 ? -3.885 -1.908 3.217 1.00 94.81 100 VAL A CA 1
ATOM 771 C C . VAL A 1 100 ? -4.829 -1.441 2.117 1.00 94.81 100 VAL A C 1
ATOM 773 O O . VAL A 1 100 ? -5.985 -1.861 2.069 1.00 94.81 100 VAL A O 1
ATOM 776 N N . MET A 1 101 ? -4.340 -0.589 1.222 1.00 95.31 101 MET A N 1
ATOM 777 C CA . MET A 1 101 ? -5.103 -0.024 0.115 1.00 95.31 101 MET A CA 1
ATOM 778 C C . MET A 1 101 ? -4.487 -0.400 -1.239 1.00 95.31 101 MET A C 1
ATOM 780 O O . MET A 1 101 ? -3.726 0.387 -1.810 1.00 95.31 101 MET A O 1
ATOM 784 N N . PRO A 1 102 ? -4.787 -1.602 -1.764 1.00 95.12 102 PRO A N 1
ATOM 785 C CA . PRO A 1 102 ? -4.263 -2.043 -3.051 1.00 95.12 102 PRO A CA 1
ATOM 786 C C . PRO A 1 102 ? -4.994 -1.400 -4.236 1.00 95.12 102 PRO A C 1
ATOM 788 O O . PRO A 1 102 ? -6.228 -1.329 -4.252 1.00 95.12 102 PRO A O 1
ATOM 791 N N . ARG A 1 103 ? -4.244 -1.012 -5.273 1.00 93.69 103 ARG A N 1
ATOM 792 C CA . ARG A 1 103 ? -4.823 -0.570 -6.552 1.00 93.69 103 ARG A CA 1
ATOM 793 C C . ARG A 1 103 ? -5.429 -1.751 -7.313 1.00 93.69 103 ARG A C 1
ATOM 795 O O . ARG A 1 103 ? -4.774 -2.773 -7.534 1.00 93.69 103 ARG A O 1
ATOM 802 N N . LYS A 1 104 ? -6.684 -1.628 -7.742 1.00 92.62 104 LYS A N 1
ATOM 803 C CA . LYS A 1 104 ? -7.390 -2.665 -8.507 1.00 92.62 104 LYS A CA 1
ATOM 804 C C . LYS A 1 104 ? -6.723 -2.932 -9.844 1.00 92.62 104 LYS A C 1
ATOM 806 O O . LYS A 1 104 ? -6.351 -2.004 -10.549 1.00 92.62 104 LYS A O 1
ATOM 811 N N . ASN A 1 105 ? -6.738 -4.202 -10.245 1.00 91.31 105 ASN A N 1
ATOM 812 C CA . ASN A 1 105 ? -6.193 -4.693 -11.517 1.00 91.31 105 ASN A CA 1
ATOM 813 C C . ASN A 1 105 ? -4.662 -4.591 -11.632 1.00 91.31 105 ASN A C 1
ATOM 815 O O . ASN A 1 105 ? -4.126 -4.697 -12.733 1.00 91.31 105 ASN A O 1
ATOM 819 N N . TYR A 1 106 ? -3.972 -4.422 -10.504 1.00 90.81 106 TYR A N 1
ATOM 820 C CA . TYR A 1 106 ? -2.517 -4.462 -10.410 1.00 90.81 106 TYR A CA 1
ATOM 821 C C . TYR A 1 106 ? -2.052 -5.689 -9.604 1.00 90.81 106 TYR A C 1
ATOM 823 O O . TYR A 1 106 ? -2.855 -6.307 -8.891 1.00 90.81 106 TYR A O 1
ATOM 831 N N . PRO A 1 107 ? -0.767 -6.080 -9.705 1.00 93.44 107 PRO A N 1
ATOM 832 C CA . PRO A 1 107 ? -0.279 -7.325 -9.119 1.00 93.44 107 PRO A CA 1
ATOM 833 C C . PRO A 1 107 ? -0.510 -7.478 -7.609 1.00 93.44 107 PRO A C 1
ATOM 835 O O . PRO A 1 107 ? -0.783 -8.596 -7.159 1.00 93.44 107 PRO A O 1
ATOM 838 N N . LEU A 1 108 ? -0.443 -6.396 -6.822 1.00 93.19 108 LEU A N 1
ATOM 839 C CA . LEU A 1 108 ? -0.721 -6.455 -5.383 1.00 93.19 108 LEU A CA 1
ATOM 840 C C . LEU A 1 108 ? -2.147 -6.936 -5.103 1.00 93.19 108 LEU A C 1
ATOM 842 O O . LEU A 1 108 ? -2.355 -7.819 -4.267 1.00 93.19 108 LEU A O 1
ATOM 846 N N . TRP A 1 109 ? -3.128 -6.375 -5.814 1.00 94.19 109 TRP A N 1
ATOM 847 C CA . TRP A 1 109 ? -4.537 -6.729 -5.657 1.00 94.19 109 TRP A CA 1
ATOM 848 C C . TRP A 1 109 ? -4.769 -8.216 -5.922 1.00 94.19 109 TRP A C 1
ATOM 850 O O . TRP A 1 109 ? -5.356 -8.911 -5.091 1.00 94.19 109 TRP A O 1
ATOM 860 N N . ASP A 1 110 ? -4.219 -8.734 -7.020 1.00 93.31 110 ASP A N 1
ATOM 861 C CA . ASP A 1 110 ? -4.344 -10.147 -7.377 1.00 93.31 110 ASP A CA 1
ATOM 862 C C . ASP A 1 110 ? -3.738 -11.073 -6.313 1.00 93.31 110 ASP A C 1
ATOM 864 O O . ASP A 1 110 ? -4.302 -12.129 -5.998 1.00 93.31 110 ASP A O 1
ATOM 868 N N . LEU A 1 111 ? -2.585 -10.699 -5.751 1.00 93.88 111 LEU A N 1
ATOM 869 C CA . LEU A 1 111 ? -1.919 -11.462 -4.695 1.00 93.88 111 LEU A CA 1
ATOM 870 C C . LEU A 1 111 ? -2.724 -11.453 -3.393 1.00 93.88 111 LEU A C 1
ATOM 872 O O . LEU A 1 111 ? -2.875 -12.509 -2.768 1.00 93.88 111 LEU A O 1
ATOM 876 N N . ILE A 1 112 ? -3.286 -10.303 -3.015 1.00 93.56 112 ILE A N 1
ATOM 877 C CA . ILE A 1 112 ? -4.154 -10.171 -1.841 1.00 93.56 112 ILE A CA 1
ATOM 878 C C . ILE A 1 112 ? -5.424 -11.006 -2.019 1.00 93.56 112 ILE A C 1
ATOM 880 O O . ILE A 1 112 ? -5.779 -11.767 -1.118 1.00 93.56 112 ILE A O 1
ATOM 884 N N . CYS A 1 113 ? -6.079 -10.948 -3.182 1.00 92.69 113 CYS A N 1
ATOM 885 C CA . CYS A 1 113 ? -7.267 -11.756 -3.459 1.00 92.69 113 CYS A CA 1
ATOM 8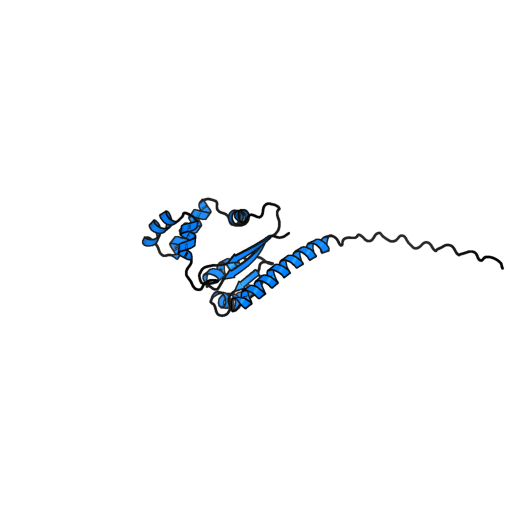86 C C . CYS A 1 113 ? -6.990 -13.260 -3.327 1.00 92.69 113 CYS A C 1
ATOM 888 O O . CYS A 1 113 ? -7.799 -13.983 -2.744 1.00 92.69 113 CYS A O 1
ATOM 890 N N . LYS A 1 114 ? -5.834 -13.732 -3.813 1.00 93.62 114 LYS A N 1
ATOM 891 C CA . LYS A 1 114 ? -5.429 -15.147 -3.730 1.00 93.62 114 LYS A CA 1
ATOM 892 C C . LYS A 1 114 ? -5.083 -15.597 -2.308 1.00 93.62 114 LYS A C 1
ATOM 894 O O . LYS A 1 114 ? -5.248 -16.772 -1.995 1.00 93.62 114 LYS A O 1
ATOM 899 N N . ASN A 1 115 ? -4.616 -14.689 -1.449 1.00 91.75 115 ASN A N 1
ATOM 900 C CA . ASN A 1 115 ? -4.065 -15.017 -0.129 1.00 91.75 115 ASN A CA 1
ATOM 901 C C . ASN A 1 115 ? -4.827 -14.381 1.041 1.00 91.75 115 ASN A C 1
ATOM 903 O O . ASN A 1 115 ? -4.308 -14.339 2.156 1.00 91.75 115 ASN A O 1
ATOM 907 N N . ARG A 1 116 ? -6.065 -13.927 0.814 1.00 89.69 116 ARG A N 1
ATOM 908 C CA . ARG A 1 116 ? -6.856 -13.118 1.757 1.00 89.69 116 ARG A CA 1
ATOM 909 C C . ARG A 1 116 ? -6.932 -13.682 3.178 1.00 89.69 116 ARG A C 1
ATOM 911 O O . ARG A 1 116 ? -6.963 -12.919 4.130 1.00 89.69 116 ARG A O 1
ATOM 918 N N . VAL A 1 117 ? -6.917 -15.005 3.331 1.00 87.12 117 VAL A N 1
ATOM 919 C CA . VAL A 1 117 ? -6.987 -15.693 4.635 1.00 87.12 117 VAL A CA 1
ATOM 920 C C . VAL A 1 117 ? -5.779 -15.413 5.543 1.00 87.12 117 VAL A C 1
ATOM 922 O O . VAL A 1 117 ? -5.876 -15.563 6.756 1.00 87.12 117 VAL A O 1
ATOM 925 N N . HIS A 1 118 ? -4.643 -15.013 4.969 1.00 85.25 118 HIS A N 1
ATOM 926 C CA . HIS A 1 118 ? -3.410 -14.708 5.700 1.00 85.25 118 HIS A CA 1
ATOM 927 C C . HIS A 1 118 ? -3.267 -13.214 6.027 1.00 85.25 118 HIS A C 1
ATOM 929 O O . HIS A 1 118 ? -2.324 -12.825 6.716 1.00 85.25 118 HIS A O 1
ATOM 935 N N . MET A 1 119 ? -4.192 -12.381 5.541 1.00 88.50 119 MET A N 1
ATOM 936 C CA . MET A 1 119 ? -4.165 -10.937 5.738 1.00 88.50 119 MET A CA 1
ATOM 937 C C . MET A 1 119 ? -4.795 -10.571 7.079 1.00 88.50 119 MET A C 1
ATOM 939 O O . MET A 1 119 ? -5.966 -10.854 7.322 1.00 88.50 119 MET A O 1
ATOM 943 N N . LYS A 1 120 ? -4.002 -9.934 7.945 1.00 92.06 120 LYS A N 1
ATOM 944 C CA . LYS A 1 120 ? -4.463 -9.400 9.238 1.00 92.06 120 LYS A CA 1
ATOM 945 C C . LYS A 1 120 ? -4.996 -7.974 9.129 1.00 92.06 120 LYS A C 1
ATOM 947 O O . LYS A 1 120 ? -5.852 -7.593 9.919 1.00 92.06 120 LYS A O 1
ATOM 952 N N . ALA A 1 121 ? -4.461 -7.207 8.183 1.00 93.00 121 ALA A N 1
ATOM 953 C CA . ALA A 1 121 ? -4.918 -5.858 7.899 1.00 93.00 121 ALA A CA 1
ATOM 954 C C . ALA A 1 121 ? -6.244 -5.867 7.142 1.00 93.00 121 ALA A C 1
ATOM 956 O O . ALA A 1 121 ? -6.529 -6.773 6.350 1.00 93.00 121 ALA A O 1
ATOM 957 N N . GLU A 1 122 ? -7.027 -4.817 7.348 1.00 95.00 122 GLU A N 1
ATOM 958 C CA . GLU A 1 122 ? -8.219 -4.568 6.554 1.00 95.00 122 GLU A CA 1
ATOM 959 C C . GLU A 1 122 ? -7.840 -4.113 5.148 1.00 95.00 122 GLU A C 1
ATOM 961 O O . GLU A 1 122 ? -6.932 -3.306 4.968 1.00 95.00 122 GLU A O 1
ATOM 966 N N . ILE A 1 123 ? -8.554 -4.621 4.148 1.00 95.31 123 ILE A N 1
ATOM 967 C CA . ILE A 1 123 ? -8.261 -4.370 2.736 1.00 95.31 123 ILE A CA 1
ATOM 968 C C . ILE A 1 123 ? -9.263 -3.349 2.201 1.00 95.31 123 ILE A C 1
ATOM 970 O O . ILE A 1 123 ? -10.468 -3.559 2.336 1.00 95.31 123 ILE A O 1
ATOM 974 N N . HIS A 1 124 ? -8.749 -2.286 1.585 1.00 95.62 124 HIS A N 1
ATOM 975 C CA . HIS A 1 124 ? -9.506 -1.122 1.121 1.00 95.62 124 HIS A CA 1
ATOM 976 C C . HIS A 1 124 ? -9.068 -0.724 -0.290 1.00 95.62 124 HIS A C 1
ATOM 978 O O . HIS A 1 124 ? -8.187 0.109 -0.483 1.00 95.62 124 HIS A O 1
ATOM 984 N N . GLU A 1 125 ? -9.635 -1.367 -1.300 1.00 94.62 125 GLU A N 1
ATOM 985 C CA . GLU A 1 125 ? -9.174 -1.205 -2.674 1.00 94.62 125 GLU A CA 1
ATOM 986 C C . GLU A 1 125 ? -9.614 0.108 -3.348 1.00 94.62 125 GLU A C 1
ATOM 988 O O . GLU A 1 125 ? -10.675 0.658 -3.051 1.00 94.62 125 GLU A O 1
ATOM 993 N N . TRP A 1 126 ? -8.828 0.576 -4.320 1.00 94.56 126 TRP A N 1
ATOM 994 C CA . TRP A 1 126 ? -9.100 1.795 -5.098 1.00 94.56 126 TRP A CA 1
ATOM 995 C C . TRP A 1 126 ? -8.762 1.601 -6.582 1.00 94.56 126 TRP A C 1
ATOM 997 O O . TRP A 1 126 ? -8.023 0.682 -6.935 1.00 94.56 126 TRP A O 1
ATOM 1007 N N . SER A 1 127 ? -9.329 2.428 -7.464 1.00 91.12 127 SER A N 1
ATOM 1008 C CA . SER A 1 127 ? -9.189 2.262 -8.926 1.00 91.12 127 SER A CA 1
ATOM 1009 C C . SER A 1 127 ? -8.437 3.417 -9.593 1.00 91.12 127 SER A C 1
ATOM 1011 O O . SER A 1 127 ? -7.635 3.192 -10.500 1.00 91.12 127 SER A O 1
ATOM 1013 N N . ASP A 1 128 ? -8.684 4.643 -9.136 1.00 88.06 128 ASP A N 1
ATOM 1014 C CA . ASP A 1 128 ? -8.124 5.892 -9.655 1.00 88.06 128 ASP A CA 1
ATOM 1015 C C . ASP A 1 128 ? -7.890 6.907 -8.518 1.00 88.06 128 ASP A C 1
ATOM 1017 O O . ASP A 1 128 ? -8.104 6.599 -7.344 1.00 88.06 128 ASP A O 1
ATOM 1021 N N . GLY A 1 129 ? -7.413 8.108 -8.859 1.00 83.69 129 GLY A N 1
ATOM 1022 C CA . GLY A 1 129 ? -7.077 9.141 -7.876 1.00 83.69 129 GLY A CA 1
ATOM 1023 C C . GLY A 1 129 ? -8.274 9.659 -7.068 1.00 83.69 129 GLY A C 1
ATOM 1024 O O . GLY A 1 129 ? -8.123 9.923 -5.877 1.00 83.69 129 GLY A O 1
ATOM 1025 N N . GLU A 1 130 ? -9.462 9.757 -7.673 1.00 87.06 130 GLU A N 1
ATOM 1026 C CA . GLU A 1 130 ? -10.676 10.202 -6.970 1.00 87.06 130 GLU A CA 1
ATOM 1027 C C . GLU A 1 130 ? -11.165 9.121 -5.997 1.00 87.06 130 GLU A C 1
ATOM 1029 O O . GLU A 1 130 ? -11.555 9.407 -4.860 1.00 87.06 130 GLU A O 1
ATOM 1034 N N . ASP A 1 131 ? -11.110 7.857 -6.424 1.00 89.94 131 ASP A N 1
ATOM 1035 C CA . ASP A 1 131 ? -11.364 6.700 -5.573 1.00 89.94 131 ASP A CA 1
ATOM 1036 C C . ASP A 1 131 ? -10.381 6.644 -4.397 1.00 89.94 131 ASP A C 1
ATOM 1038 O O . ASP A 1 131 ? -10.809 6.458 -3.256 1.00 89.94 131 ASP A O 1
ATOM 1042 N N . LEU A 1 132 ? -9.085 6.832 -4.661 1.00 88.62 132 LEU A N 1
ATOM 1043 C CA . LEU A 1 132 ? -8.032 6.840 -3.646 1.00 88.62 132 LEU A CA 1
ATOM 1044 C C . LEU A 1 132 ? -8.291 7.917 -2.589 1.00 88.62 132 LEU A C 1
ATOM 1046 O O . LEU A 1 132 ? -8.310 7.603 -1.398 1.00 88.62 132 LEU A O 1
ATOM 1050 N N . GLU A 1 133 ? -8.529 9.161 -3.013 1.00 88.19 133 GLU A N 1
ATOM 1051 C CA . GLU A 1 133 ? -8.833 10.273 -2.108 1.00 88.19 133 GLU A CA 1
ATOM 1052 C C . GLU A 1 133 ? -10.051 9.948 -1.239 1.00 88.19 133 GLU A C 1
ATOM 1054 O O . GLU A 1 133 ? -9.998 10.047 -0.009 1.00 88.19 133 GLU A O 1
ATOM 1059 N N . ARG A 1 134 ? -11.144 9.497 -1.865 1.00 92.56 134 ARG A N 1
ATOM 1060 C CA . ARG A 1 134 ? -12.392 9.189 -1.166 1.00 92.56 134 ARG A CA 1
ATOM 1061 C C . ARG A 1 134 ? -12.205 8.094 -0.117 1.00 92.56 134 ARG A C 1
ATOM 1063 O O . ARG A 1 134 ? -12.666 8.262 1.013 1.00 92.56 134 ARG A O 1
ATOM 1070 N N . VAL A 1 135 ? -11.552 6.987 -0.475 1.00 92.31 135 VAL A N 1
ATOM 1071 C CA . VAL A 1 135 ? -11.342 5.847 0.432 1.00 92.31 135 VAL A CA 1
ATOM 1072 C C . VAL A 1 135 ? -10.397 6.232 1.569 1.00 92.31 135 VAL A C 1
ATOM 1074 O O . VAL A 1 135 ? -10.701 5.961 2.731 1.00 92.31 135 VAL A O 1
ATOM 1077 N N . LEU A 1 136 ? -9.296 6.928 1.268 1.00 91.75 136 LEU A N 1
ATOM 1078 C CA . LEU A 1 136 ? -8.327 7.345 2.281 1.00 91.75 136 LEU A CA 1
ATOM 1079 C C . LEU A 1 136 ? -8.954 8.308 3.296 1.00 91.75 136 LEU A C 1
ATOM 1081 O O . LEU A 1 136 ? -8.794 8.124 4.502 1.00 91.75 136 LEU A O 1
ATOM 1085 N N . LEU A 1 137 ? -9.716 9.304 2.834 1.00 90.00 137 LEU A N 1
ATOM 1086 C CA . LEU A 1 137 ? -10.402 10.244 3.724 1.00 90.00 137 LEU A CA 1
ATOM 1087 C C . LEU A 1 137 ? -11.451 9.547 4.593 1.00 90.00 137 LEU A C 1
ATOM 1089 O O . LEU A 1 137 ? -11.560 9.843 5.785 1.00 90.00 137 LEU A O 1
ATOM 1093 N N . GLN A 1 138 ? -12.218 8.611 4.028 1.00 90.81 138 GLN A N 1
ATOM 1094 C CA . GLN A 1 138 ? -13.182 7.821 4.796 1.00 90.81 138 GLN A CA 1
ATOM 1095 C C . GLN A 1 138 ? -12.491 7.005 5.890 1.00 90.81 138 GLN A C 1
ATOM 1097 O O . GLN A 1 138 ? -12.948 7.020 7.033 1.00 90.81 138 GLN A O 1
ATOM 1102 N N . LEU A 1 139 ? -11.366 6.366 5.570 1.00 91.62 139 LEU A N 1
ATOM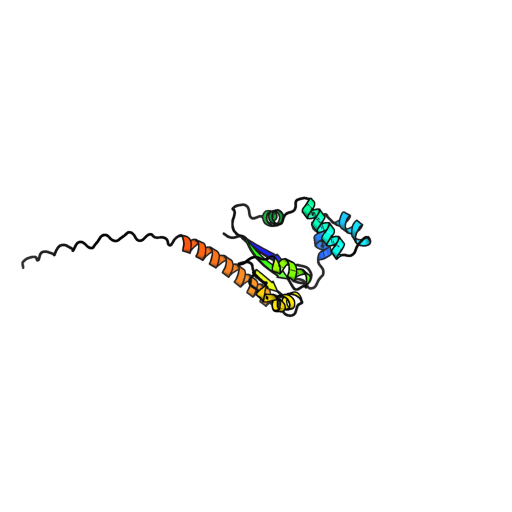 1103 C CA . LEU A 1 139 ? -10.563 5.598 6.518 1.00 91.62 139 LEU A CA 1
ATOM 1104 C C . LEU A 1 139 ? -9.993 6.460 7.640 1.00 91.62 139 LEU A C 1
ATOM 1106 O O . LEU A 1 139 ? -10.171 6.140 8.813 1.00 91.62 139 LEU A O 1
ATOM 1110 N N . VAL A 1 140 ? -9.345 7.575 7.306 1.00 89.44 140 VAL A N 1
ATOM 1111 C CA . VAL A 1 140 ? -8.746 8.479 8.300 1.00 89.44 140 VAL A CA 1
ATOM 1112 C C . VAL A 1 140 ? -9.807 9.009 9.268 1.00 89.44 140 VAL A C 1
ATOM 1114 O O . VAL A 1 140 ? -9.585 9.039 10.484 1.00 89.44 140 VAL A O 1
ATOM 1117 N N . ASN A 1 141 ? -10.984 9.368 8.750 1.00 88.31 141 ASN A N 1
ATOM 1118 C CA . ASN A 1 141 ? -12.109 9.803 9.572 1.00 88.31 141 ASN A CA 1
ATOM 1119 C C . ASN A 1 141 ? -12.648 8.663 10.445 1.00 88.31 141 ASN A C 1
ATOM 1121 O O . ASN A 1 141 ? -12.855 8.868 11.641 1.00 88.31 141 ASN A O 1
ATOM 1125 N N . ALA A 1 142 ? -12.823 7.463 9.887 1.00 88.81 142 ALA A N 1
ATOM 1126 C CA . ALA A 1 142 ? -13.289 6.294 10.630 1.00 88.81 142 ALA A CA 1
ATOM 1127 C C . ALA A 1 142 ? -12.339 5.935 11.784 1.00 88.81 142 ALA A C 1
ATOM 1129 O O . ALA A 1 142 ? -12.785 5.811 12.925 1.00 88.81 142 ALA A O 1
ATOM 1130 N N . ILE A 1 143 ? -11.028 5.876 11.525 1.00 87.44 143 ILE A N 1
ATOM 1131 C CA . ILE A 1 143 ? -10.000 5.612 12.544 1.00 87.44 143 ILE A CA 1
ATOM 1132 C C . ILE A 1 143 ? -10.056 6.680 13.643 1.00 87.44 143 ILE A C 1
ATOM 1134 O O . ILE A 1 143 ? -10.031 6.361 14.832 1.00 87.44 143 ILE A O 1
ATOM 1138 N N . SER A 1 144 ? -10.181 7.951 13.259 1.00 84.75 144 SER A N 1
ATOM 1139 C CA . SER A 1 144 ? -10.261 9.061 14.214 1.00 84.75 144 SER A CA 1
ATOM 1140 C C . SER A 1 144 ? -11.514 8.982 15.096 1.00 84.75 144 SER A C 1
ATOM 1142 O O . SER A 1 144 ? -11.438 9.225 16.302 1.00 84.75 144 SER A O 1
ATOM 1144 N N . MET A 1 145 ? -12.664 8.606 14.524 1.00 82.62 145 MET A N 1
ATOM 1145 C CA . MET A 1 145 ? -13.928 8.456 15.254 1.00 82.62 145 MET A CA 1
ATOM 1146 C C . MET A 1 145 ? -13.940 7.224 16.164 1.00 82.62 145 MET A C 1
ATOM 1148 O O . MET A 1 145 ? -14.444 7.301 17.283 1.00 82.62 145 MET A O 1
ATOM 1152 N N . GLU A 1 146 ? -13.379 6.096 15.729 1.00 81.19 146 GLU A N 1
ATOM 1153 C CA . GLU A 1 146 ? -13.245 4.893 16.559 1.00 81.19 146 GLU A CA 1
ATOM 1154 C C . GLU A 1 146 ? -12.439 5.162 17.826 1.00 81.19 146 GLU A C 1
ATOM 1156 O O . GLU A 1 146 ? -12.810 4.712 18.910 1.00 81.19 146 GLU A O 1
ATOM 1161 N N . GLU A 1 147 ? -11.344 5.906 17.705 1.00 73.94 147 GLU A N 1
ATOM 1162 C CA . GLU A 1 147 ? -10.496 6.249 18.842 1.00 73.94 147 GLU A CA 1
ATOM 1163 C C . GLU A 1 147 ? -11.187 7.238 19.786 1.00 73.94 147 GLU A C 1
ATOM 1165 O O . GLU A 1 147 ? -11.085 7.089 21.005 1.00 73.94 147 GLU A O 1
ATOM 1170 N N . ALA A 1 148 ? -11.967 8.183 19.250 1.00 71.12 148 ALA A N 1
ATOM 1171 C CA . ALA A 1 148 ? -12.834 9.030 20.062 1.00 71.12 148 ALA A CA 1
ATOM 1172 C C . ALA A 1 148 ? -13.867 8.181 20.827 1.00 71.12 148 ALA A C 1
ATOM 1174 O O . ALA A 1 148 ? -13.984 8.291 22.045 1.00 71.12 148 ALA A O 1
ATOM 1175 N N . ASN A 1 149 ? -14.550 7.253 20.153 1.00 69.00 149 ASN A N 1
ATOM 1176 C CA . ASN A 1 149 ? -15.549 6.378 20.770 1.00 69.00 149 ASN A CA 1
ATOM 1177 C C . ASN A 1 149 ? -14.957 5.414 21.809 1.00 69.00 149 ASN A C 1
ATOM 1179 O O . ASN A 1 149 ? -15.582 5.180 22.843 1.00 69.00 149 ASN A O 1
ATOM 1183 N N . LYS A 1 150 ? -13.751 4.872 21.589 1.00 65.06 150 LYS A N 1
ATOM 1184 C CA . LYS A 1 150 ? -13.040 4.066 22.598 1.00 65.06 150 LYS A CA 1
ATOM 1185 C C . LYS A 1 150 ? -12.706 4.894 23.835 1.00 65.06 150 LYS A C 1
ATOM 1187 O O . LYS A 1 150 ? -12.874 4.392 24.943 1.00 65.06 150 LYS A O 1
ATOM 1192 N N . LEU A 1 151 ? -12.290 6.149 23.659 1.00 57.59 151 LEU A N 1
ATOM 1193 C CA . LEU A 1 151 ? -12.050 7.064 24.774 1.00 57.59 151 LEU A CA 1
ATOM 1194 C C . LEU A 1 151 ? -13.344 7.306 25.571 1.00 57.59 151 LEU A C 1
ATOM 1196 O O . LEU A 1 151 ? -13.338 7.174 26.790 1.00 57.59 151 LEU A O 1
ATOM 1200 N N . PHE A 1 152 ? -14.469 7.538 24.888 1.00 54.31 152 PHE A N 1
ATOM 1201 C CA . PHE A 1 152 ? -15.778 7.729 25.529 1.00 54.31 152 PHE A CA 1
ATOM 1202 C C . PHE A 1 152 ? -16.368 6.447 26.150 1.00 54.31 152 PHE A C 1
ATOM 1204 O O . PHE A 1 152 ? -17.152 6.521 27.096 1.00 54.31 152 PHE A O 1
ATOM 1211 N N . SER A 1 153 ? -15.995 5.260 25.660 1.00 48.00 153 SER A N 1
ATOM 1212 C CA . SER A 1 153 ? -16.474 3.977 26.192 1.00 48.00 153 SER A CA 1
ATOM 1213 C C . SER A 1 153 ? -15.797 3.576 27.507 1.00 48.00 153 SER A C 1
ATOM 1215 O O . SER A 1 153 ? -16.404 2.838 28.285 1.00 48.00 153 SER A O 1
ATOM 1217 N N . VAL A 1 154 ? -14.564 4.023 27.772 1.00 49.81 154 VAL A N 1
ATOM 1218 C CA . VAL A 1 154 ? -13.843 3.695 29.019 1.00 49.81 154 VAL A CA 1
ATOM 1219 C C . VAL A 1 154 ? -14.399 4.482 30.219 1.00 49.81 154 VAL A C 1
ATOM 1221 O O . VAL A 1 154 ? -14.349 3.981 31.342 1.00 49.81 154 VAL A O 1
ATOM 1224 N N . ASP A 1 155 ? -15.054 5.623 29.982 1.00 42.69 155 ASP A N 1
ATOM 1225 C CA . ASP A 1 155 ? -15.709 6.437 31.020 1.00 42.69 155 ASP A CA 1
ATOM 1226 C C . ASP A 1 155 ? -17.149 5.999 31.364 1.00 42.69 155 ASP A C 1
ATOM 1228 O O . ASP A 1 155 ? -17.769 6.533 32.284 1.00 42.69 155 ASP A O 1
ATOM 1232 N N . CYS A 1 156 ? -17.686 4.955 30.721 1.00 43.12 156 CYS A N 1
ATOM 1233 C CA . CYS A 1 156 ? -18.963 4.340 31.108 1.00 43.12 156 CYS A CA 1
ATOM 1234 C C . CYS A 1 156 ? -18.783 3.180 32.106 1.00 43.12 156 CYS A C 1
ATOM 1236 O O . CYS A 1 156 ? -19.392 2.119 31.988 1.00 43.12 156 CYS A O 1
ATOM 1238 N N . LYS A 1 157 ? -17.981 3.402 33.151 1.00 48.44 157 LYS A N 1
ATOM 1239 C CA . LYS A 1 157 ? -18.222 2.804 34.472 1.00 48.44 157 LYS A CA 1
ATOM 1240 C C . LYS A 1 157 ? -18.672 3.906 35.426 1.00 48.44 157 LYS A C 1
ATOM 1242 O O . LYS A 1 157 ? -18.046 4.142 36.455 1.00 48.44 157 LYS A O 1
ATOM 1247 N N . PHE A 1 158 ? -19.812 4.535 35.135 1.00 44.94 158 PHE A N 1
ATOM 1248 C CA . PHE A 1 158 ? -20.646 4.997 36.239 1.00 44.94 158 PHE A CA 1
ATOM 1249 C C . PHE A 1 158 ? -21.103 3.737 36.967 1.00 44.94 158 PHE A C 1
ATOM 1251 O O . PHE A 1 158 ? -22.060 3.073 36.570 1.00 44.94 158 PHE A O 1
ATOM 1258 N N . GLY A 1 159 ? -20.340 3.358 37.995 1.00 38.56 159 GLY A N 1
ATOM 1259 C CA . GLY A 1 159 ? -20.801 2.415 38.991 1.00 38.56 159 GLY A CA 1
ATOM 1260 C C . GLY A 1 159 ? -22.155 2.916 39.459 1.00 38.56 159 GLY A C 1
ATOM 1261 O O . GLY A 1 159 ? -22.263 4.007 40.016 1.00 38.56 159 GLY A O 1
ATOM 1262 N N . SER A 1 160 ? -23.189 2.141 39.157 1.00 44.47 160 SER A N 1
ATOM 1263 C CA . SER A 1 160 ? -24.508 2.294 39.737 1.00 44.47 160 SER A CA 1
ATOM 1264 C C . SER A 1 160 ? -24.330 2.426 41.245 1.00 44.47 160 SER A C 1
ATOM 1266 O O . SER A 1 160 ? -23.976 1.453 41.914 1.00 44.47 160 SER A O 1
ATOM 1268 N N . ILE A 1 161 ? -24.539 3.629 41.780 1.00 48.44 161 ILE A N 1
ATOM 1269 C CA . ILE A 1 161 ? -24.787 3.792 43.208 1.00 48.44 161 ILE A CA 1
ATOM 1270 C C . ILE A 1 161 ? -25.975 2.865 43.493 1.00 48.44 161 ILE A C 1
ATOM 1272 O O . ILE A 1 161 ? -27.003 3.013 42.823 1.00 48.44 161 ILE A O 1
ATOM 1276 N N . PRO A 1 162 ? -25.871 1.877 44.400 1.00 42.59 162 PRO A N 1
ATOM 1277 C CA . PRO A 1 162 ? -27.035 1.089 44.753 1.00 42.59 162 PRO A CA 1
ATOM 1278 C C . PRO A 1 162 ? -28.047 2.065 45.347 1.00 42.59 162 PRO A C 1
ATOM 1280 O O . PRO A 1 162 ? -27.791 2.689 46.377 1.00 42.59 162 PRO A O 1
ATOM 1283 N N . MET A 1 163 ? -29.177 2.247 44.660 1.00 38.66 163 MET A N 1
ATOM 1284 C CA . MET A 1 163 ? -30.312 2.952 45.230 1.00 38.66 163 MET A CA 1
ATOM 1285 C C . MET A 1 163 ? -30.681 2.230 46.523 1.00 38.66 163 MET A C 1
ATOM 1287 O O . MET A 1 163 ? -31.133 1.085 46.501 1.00 38.66 163 MET A O 1
ATOM 1291 N N . ALA A 1 164 ? -30.440 2.894 47.653 1.00 44.59 164 ALA A N 1
ATOM 1292 C CA . ALA A 1 164 ? -30.980 2.477 48.930 1.00 44.59 164 ALA A CA 1
ATOM 1293 C C . ALA A 1 164 ? -32.492 2.271 48.764 1.00 44.59 164 ALA A C 1
ATOM 1295 O O . ALA A 1 164 ? -33.168 3.078 48.121 1.00 44.59 164 ALA A O 1
ATOM 1296 N N . ALA A 1 165 ? -32.984 1.155 49.303 1.00 43.19 165 ALA A N 1
ATOM 1297 C CA . ALA A 1 165 ? -34.380 0.757 49.258 1.00 43.19 165 ALA A CA 1
ATOM 1298 C C . ALA A 1 165 ? -35.302 1.954 49.527 1.00 43.19 165 ALA A C 1
ATOM 1300 O O . ALA A 1 165 ? -35.095 2.693 50.491 1.00 43.19 165 ALA A O 1
ATOM 1301 N N . HIS A 1 166 ? -36.319 2.128 48.682 1.00 47.47 166 HIS A N 1
ATOM 1302 C CA . HIS A 1 166 ? -37.395 3.084 48.904 1.00 47.47 166 HIS A CA 1
ATOM 1303 C C . HIS A 1 166 ? -37.982 2.889 50.312 1.00 47.47 166 HIS A C 1
ATOM 1305 O O . HIS A 1 166 ? -38.803 2.000 50.536 1.00 47.47 166 HIS A O 1
ATOM 1311 N N . GLN A 1 167 ? -37.585 3.730 51.269 1.00 47.84 167 GLN A N 1
ATOM 1312 C CA . GLN A 1 167 ? -38.419 3.997 52.431 1.00 47.84 167 GLN A CA 1
ATOM 1313 C C . GLN A 1 167 ? -39.642 4.764 51.932 1.00 47.84 167 GLN A C 1
ATOM 1315 O O . GLN A 1 167 ? -39.522 5.749 51.202 1.00 47.84 167 GLN A O 1
ATOM 1320 N N . ALA A 1 168 ? -40.821 4.254 52.278 1.00 50.97 168 ALA A N 1
ATOM 1321 C CA . ALA A 1 168 ? -42.095 4.844 51.909 1.00 50.97 168 ALA A CA 1
ATOM 1322 C C . ALA A 1 168 ? -42.161 6.321 52.340 1.00 50.97 168 ALA A C 1
ATOM 1324 O O . ALA A 1 168 ? -41.863 6.661 53.485 1.00 50.97 168 ALA A O 1
ATOM 1325 N N . LEU A 1 169 ? -42.571 7.181 51.404 1.00 49.91 169 LEU A N 1
ATOM 1326 C CA . LEU A 1 169 ? -42.861 8.597 51.635 1.00 49.91 169 LEU A CA 1
ATOM 1327 C C . LEU A 1 169 ? -43.894 8.770 52.768 1.00 49.91 169 LEU A C 1
ATOM 1329 O O . LEU A 1 169 ? -44.865 8.006 52.823 1.00 49.91 169 LEU A O 1
ATOM 1333 N N . PRO A 1 170 ? -43.751 9.784 53.642 1.00 54.44 170 PRO A N 1
ATOM 1334 C CA . PRO A 1 170 ? -44.765 10.079 54.645 1.00 54.44 170 PRO A CA 1
ATOM 1335 C C . PRO A 1 170 ? -46.070 10.531 53.975 1.00 54.44 170 PRO A C 1
ATOM 1337 O O . PRO A 1 170 ? -46.069 11.311 53.021 1.00 54.44 170 PRO A O 1
ATOM 1340 N N . LYS A 1 171 ? -47.202 10.035 54.487 1.00 59.25 171 LYS A N 1
ATOM 1341 C CA . LYS A 1 171 ? -48.543 10.455 54.059 1.00 59.25 171 LYS A CA 1
ATOM 1342 C C . LYS A 1 171 ? -48.744 11.943 54.357 1.00 59.25 171 LYS A C 1
ATOM 1344 O O . LYS A 1 171 ? -48.560 12.375 55.493 1.00 59.25 171 LYS A O 1
ATOM 1349 N N . ALA A 1 172 ? -49.169 12.697 53.346 1.00 52.03 172 ALA A N 1
ATOM 1350 C CA . ALA A 1 172 ? -49.583 14.085 53.503 1.00 52.03 172 ALA A CA 1
ATOM 1351 C C . ALA A 1 172 ? -50.823 14.185 54.412 1.00 52.03 172 ALA A C 1
ATOM 1353 O O . ALA A 1 172 ? -51.770 13.408 54.271 1.00 52.03 172 ALA A O 1
ATOM 1354 N N . LEU A 1 173 ? -50.803 15.140 55.345 1.00 55.41 173 LEU A N 1
ATOM 1355 C CA . LEU A 1 173 ? -51.931 15.470 56.218 1.00 55.41 173 LEU A CA 1
ATOM 1356 C C . LEU A 1 173 ? -52.936 16.351 55.466 1.00 55.41 173 LEU A C 1
ATOM 1358 O O . LEU A 1 173 ? -52.552 17.317 54.809 1.00 55.41 173 LEU A O 1
ATOM 1362 N N . SER A 1 174 ? -54.224 16.029 55.580 1.00 60.88 174 SER A N 1
ATOM 1363 C CA . SER A 1 174 ? -55.319 16.829 55.025 1.00 60.88 174 SER A CA 1
ATOM 1364 C C . SER A 1 174 ? -55.631 18.037 55.910 1.00 60.88 174 SER A C 1
ATOM 1366 O O . SER A 1 174 ? -55.750 17.892 57.128 1.00 60.88 174 SER A O 1
ATOM 1368 N N . VAL A 1 175 ? -55.817 19.205 55.29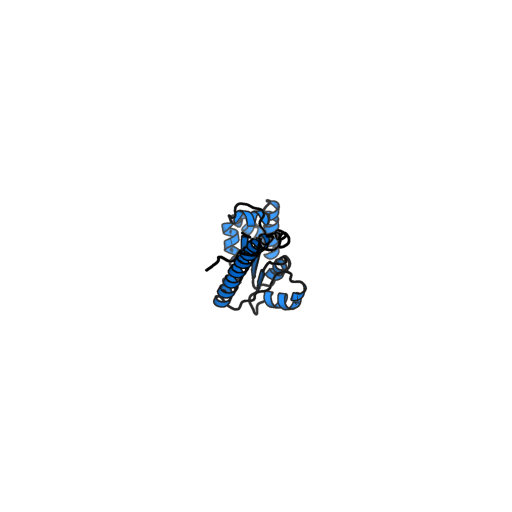2 1.00 47.47 175 VAL A N 1
ATOM 1369 C CA . VAL A 1 175 ? -56.222 20.448 55.969 1.00 47.47 175 VAL A CA 1
ATOM 1370 C C . VAL A 1 175 ? -57.759 20.526 56.036 1.00 47.47 175 VAL A C 1
ATOM 1372 O O . VAL A 1 175 ? -58.399 20.199 55.035 1.00 47.47 175 VAL A O 1
ATOM 1375 N N . PRO A 1 176 ? -58.372 20.927 57.169 1.00 52.97 176 PRO A N 1
ATOM 1376 C CA . PRO A 1 176 ? -59.825 21.077 57.280 1.00 52.97 176 PRO A CA 1
ATOM 1377 C C . PRO A 1 176 ? -60.329 22.314 56.523 1.00 52.97 176 PRO A C 1
ATOM 1379 O O . PRO A 1 176 ? -59.635 23.331 56.484 1.00 52.97 176 PRO A O 1
ATOM 1382 N N . HIS A 1 177 ? -61.532 22.209 55.952 1.00 56.47 177 HIS A N 1
ATOM 1383 C CA . HIS A 1 177 ? -62.269 23.315 55.330 1.00 56.47 177 HIS A CA 1
ATOM 1384 C C . HIS A 1 177 ? -62.840 24.294 56.356 1.00 56.47 177 HIS A C 1
ATOM 1386 O O . HIS A 1 177 ? -63.273 23.825 57.434 1.00 56.47 177 HIS A O 1
#

Foldseek 3Di:
DAAEAEAEPPACFQDVHGCVVVVCVVVVNVVVLVVCVVPDDPVVSVVVVVVVCVVVVDDPVNVVVVVPDDDDPHHYAYEYEDQAPVVQVVQLVHAANHEYEYAPPGPNVVSCVVVVVSGRHHYHYAHDDVRVVVRVVVSVVVSVVVVVVVVVVVPPPPPPPPPDDDDDDDDDDDDDD

Radius of gyration: 26.84 Å; chains: 1; bounding box: 92×39×70 Å

Secondary structure (DSSP, 8-state):
-PPEEEEE--BTTTBSS--HHHHHHHTT-HHHHHHHTTTS-HHHHHHHHHHHHHHTT--HHHHHHHTS--S--PPPEEEEEE-SSTTHHHHHHPPTT-EEEEBTTSHHHHHHHHHGGG--SEE--BSSHHHHHHHHHHHHHHHHHHHHHHHHHHT-----------PPPPPPPPPP-